Protein AF-A0A3B0PA88-F1 (afdb_monomer_lite)

InterPro domains:
  IPR008007 Peptidase M42 [PF0534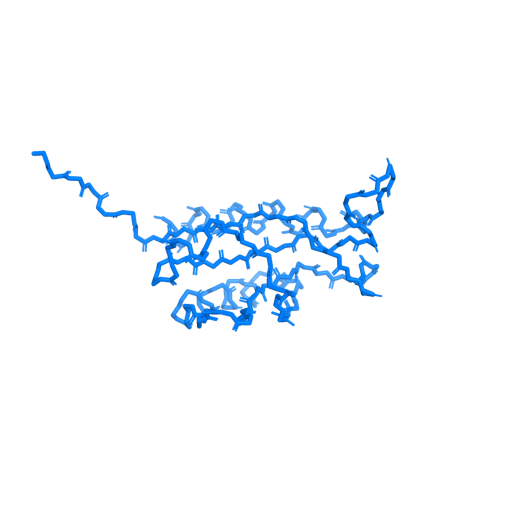3] (23-88)

Organism: Mycoplasmopsis synoviae (NCBI:txid2109)

Radius of gyration: 14.09 Å; chains: 1; bounding box: 31×33×37 Å

Secondary structure (DSSP, 8-state):
--------EEEEEEEE-TTTTSSSEEEEEE-SS-B--HHHHHHHHHHHHHHT--EEEEE------TTTTSGGGEEEEEEEES-SSSSS----HHHHHHHHHHHHHHHHHT-

Structure (mmCIF, N/CA/C/O backbone):
data_AF-A0A3B0PA88-F1
#
_entry.id   AF-A0A3B0PA88-F1
#
loop_
_atom_site.group_PDB
_atom_site.id
_atom_site.type_symbol
_atom_site.label_atom_id
_atom_site.label_alt_id
_atom_site.label_comp_id
_atom_site.label_asym_id
_atom_site.label_entity_id
_atom_site.label_seq_id
_atom_site.pdbx_PDB_ins_code
_atom_site.Cartn_x
_atom_site.Cartn_y
_atom_site.Cartn_z
_atom_site.occupancy
_atom_site.B_iso_or_equiv
_atom_site.auth_seq_id
_atom_site.auth_comp_id
_atom_site.auth_asym_id
_atom_site.auth_atom_id
_atom_site.pdbx_PDB_model_num
ATOM 1 N N . MET A 1 1 ?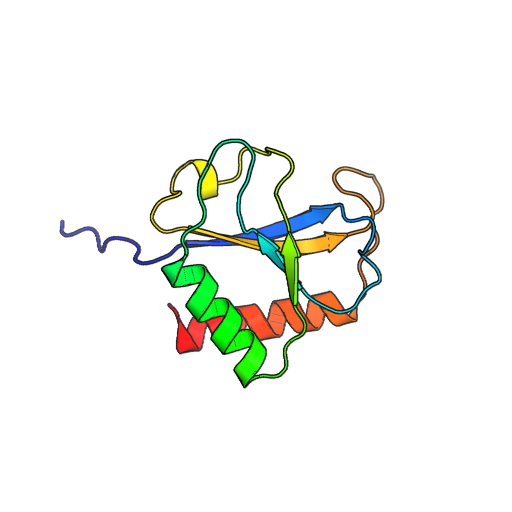 -6.299 25.708 23.543 1.00 42.03 1 MET A N 1
ATOM 2 C CA . MET A 1 1 ? -6.663 25.193 22.205 1.00 42.03 1 MET A CA 1
ATOM 3 C C . MET A 1 1 ? -6.638 23.678 22.273 1.00 42.03 1 MET A C 1
ATOM 5 O O . MET A 1 1 ? -5.581 23.131 22.547 1.00 42.03 1 MET A O 1
ATOM 9 N N . ASN A 1 2 ? -7.781 23.009 22.104 1.00 38.56 2 ASN A N 1
ATOM 10 C CA . ASN A 1 2 ? -7.812 21.552 21.965 1.00 38.56 2 ASN A CA 1
ATOM 11 C C . ASN A 1 2 ? -7.272 21.220 20.571 1.00 38.56 2 ASN A C 1
ATOM 13 O O . ASN A 1 2 ? -7.990 21.349 19.581 1.00 38.56 2 ASN A O 1
ATOM 17 N N . THR A 1 3 ? -5.993 20.869 20.470 1.00 48.50 3 THR A N 1
ATOM 18 C CA . THR A 1 3 ? -5.451 20.286 19.245 1.00 48.50 3 THR A CA 1
ATOM 19 C C . THR A 1 3 ? -6.132 18.934 19.063 1.00 48.50 3 THR A C 1
ATOM 21 O O . THR A 1 3 ? -5.976 18.026 19.878 1.00 48.50 3 THR A O 1
ATOM 24 N N . LYS A 1 4 ? -6.964 18.806 18.025 1.00 52.56 4 LYS A N 1
ATOM 25 C CA . LYS A 1 4 ? -7.498 17.509 17.596 1.00 52.56 4 LYS A CA 1
ATOM 26 C C . LYS A 1 4 ? -6.281 16.600 17.372 1.00 52.56 4 LYS A C 1
ATOM 28 O O . LYS A 1 4 ? -5.506 16.856 16.454 1.00 52.56 4 LYS A O 1
ATOM 33 N N . LYS A 1 5 ? -6.058 15.603 18.237 1.00 56.00 5 LYS A N 1
ATOM 34 C CA . LYS A 1 5 ? -4.988 14.614 18.032 1.00 56.00 5 LYS A CA 1
ATOM 35 C C . LYS A 1 5 ? -5.237 13.944 16.680 1.00 56.00 5 LYS A C 1
ATOM 37 O O . LYS A 1 5 ? -6.329 13.418 16.463 1.00 56.00 5 LYS A O 1
ATOM 42 N N . ILE A 1 6 ? -4.253 13.990 15.783 1.00 61.53 6 ILE A N 1
ATOM 43 C CA . ILE A 1 6 ? -4.308 13.261 14.513 1.00 61.53 6 ILE A CA 1
ATOM 44 C C . ILE A 1 6 ? -4.418 11.775 14.855 1.00 61.53 6 ILE A C 1
ATOM 46 O O . ILE A 1 6 ? -3.543 11.207 15.510 1.00 61.53 6 ILE A O 1
ATOM 50 N N . LYS A 1 7 ? -5.547 11.172 14.477 1.00 74.75 7 LYS A N 1
ATOM 51 C CA . LYS A 1 7 ? -5.925 9.818 14.894 1.00 74.75 7 LYS A CA 1
ATOM 52 C C . LYS A 1 7 ? -5.060 8.758 14.217 1.00 74.75 7 LYS A C 1
ATOM 54 O O . LYS A 1 7 ? -4.714 7.762 14.848 1.00 74.75 7 LYS A O 1
ATOM 59 N N . SER A 1 8 ? -4.713 8.973 12.950 1.00 82.81 8 SER A N 1
ATOM 60 C CA . SER A 1 8 ? -3.837 8.101 12.171 1.00 82.81 8 SER A CA 1
ATOM 61 C C . SER A 1 8 ? -3.158 8.898 11.055 1.00 82.81 8 SER A C 1
ATOM 63 O O . SER A 1 8 ? -3.755 9.838 10.534 1.00 82.81 8 SER A O 1
ATOM 65 N N . ILE A 1 9 ? -1.928 8.531 10.704 1.00 85.69 9 ILE A N 1
ATOM 66 C CA . ILE A 1 9 ? -1.168 9.086 9.581 1.00 85.69 9 ILE A CA 1
ATOM 67 C C . ILE A 1 9 ? -0.900 7.969 8.585 1.00 85.69 9 ILE A C 1
ATOM 69 O O . ILE A 1 9 ? -0.378 6.915 8.940 1.00 85.69 9 ILE A O 1
ATOM 73 N N . ILE A 1 10 ? -1.246 8.221 7.332 1.00 88.75 10 ILE A N 1
ATOM 74 C CA . ILE A 1 10 ? -0.932 7.332 6.223 1.00 88.75 10 ILE A CA 1
ATOM 75 C C . ILE A 1 10 ? 0.163 8.009 5.413 1.00 88.75 10 ILE A C 1
ATOM 77 O O . ILE A 1 10 ? -0.066 9.069 4.832 1.00 88.75 10 ILE A O 1
ATOM 81 N N . ASN A 1 11 ? 1.357 7.426 5.420 1.00 88.56 11 ASN A N 1
ATOM 82 C CA . ASN A 1 11 ? 2.458 7.886 4.588 1.00 88.56 11 ASN A CA 1
ATOM 83 C C . ASN A 1 11 ? 2.384 7.180 3.233 1.00 88.56 11 ASN A C 1
ATOM 85 O O . ASN A 1 11 ? 2.330 5.952 3.188 1.00 88.56 11 ASN A O 1
ATOM 89 N N . ILE A 1 12 ? 2.362 7.959 2.153 1.00 91.25 12 ILE A N 1
ATOM 90 C CA . ILE A 1 12 ? 2.353 7.450 0.781 1.00 91.25 12 ILE A CA 1
ATOM 91 C C . ILE A 1 12 ? 3.708 7.751 0.154 1.00 91.25 12 ILE A C 1
ATOM 93 O O . ILE A 1 12 ? 4.137 8.904 0.135 1.00 91.25 12 ILE A O 1
ATOM 97 N N . GLU A 1 13 ? 4.358 6.727 -0.383 1.00 90.38 13 GLU A N 1
ATOM 98 C CA . GLU A 1 13 ? 5.688 6.841 -0.985 1.00 90.38 13 GLU A CA 1
ATOM 99 C C . GLU A 1 13 ? 5.845 5.934 -2.216 1.00 90.38 13 GLU A C 1
ATOM 101 O O . GLU A 1 13 ? 4.944 5.174 -2.580 1.00 90.38 13 GLU A O 1
ATOM 106 N N . SER A 1 14 ? 7.020 5.985 -2.837 1.00 91.12 14 SER A N 1
ATOM 107 C CA . SER A 1 14 ? 7.522 4.922 -3.706 1.00 91.12 14 SER A CA 1
ATOM 108 C C . SER A 1 14 ? 8.598 4.122 -2.977 1.00 91.12 14 SER A C 1
ATOM 110 O O . SER A 1 14 ? 9.374 4.679 -2.203 1.00 91.12 14 SER A O 1
ATOM 112 N N . SER A 1 15 ? 8.663 2.817 -3.234 1.00 91.50 15 SER A N 1
ATOM 113 C CA . SER A 1 15 ? 9.676 1.941 -2.645 1.00 91.50 15 SER A CA 1
ATOM 114 C C . SER A 1 15 ? 10.292 1.054 -3.716 1.00 91.50 15 SER A C 1
ATOM 116 O O . SER A 1 15 ? 9.580 0.501 -4.557 1.00 91.50 15 SER A O 1
ATOM 118 N N . GLU A 1 16 ? 11.619 0.949 -3.693 1.00 92.81 16 GLU A N 1
ATOM 119 C CA . GLU A 1 16 ? 12.359 0.065 -4.589 1.00 92.81 16 GLU A CA 1
ATOM 120 C C . GLU A 1 16 ? 12.026 -1.396 -4.280 1.00 92.81 16 GLU A C 1
ATOM 122 O O . GLU A 1 16 ? 12.014 -1.810 -3.119 1.00 92.81 16 GLU A O 1
ATOM 127 N N . SER A 1 17 ? 11.720 -2.174 -5.314 1.00 92.38 17 SER A N 1
ATOM 128 C CA . SER A 1 17 ? 11.315 -3.566 -5.176 1.00 92.38 17 SER A CA 1
ATOM 129 C C . SER A 1 17 ? 11.756 -4.394 -6.376 1.00 92.38 17 SER A C 1
ATOM 131 O O . SER A 1 17 ? 11.439 -4.065 -7.517 1.00 92.38 17 SER A O 1
ATOM 133 N N . ASP A 1 18 ? 12.358 -5.555 -6.111 1.00 92.50 18 ASP A N 1
ATOM 134 C CA . ASP A 1 18 ? 12.616 -6.581 -7.133 1.00 92.50 18 ASP A CA 1
ATOM 135 C C . ASP A 1 18 ? 11.320 -7.128 -7.769 1.00 92.50 18 ASP A C 1
ATOM 137 O O . ASP A 1 18 ? 11.366 -7.824 -8.778 1.00 92.50 18 ASP A O 1
ATOM 141 N N . GLN A 1 19 ? 10.163 -6.829 -7.170 1.00 93.56 19 GLN A N 1
ATOM 142 C CA . GLN A 1 19 ? 8.827 -7.261 -7.588 1.00 93.56 19 GLN A CA 1
ATOM 143 C C . GLN A 1 19 ? 7.967 -6.086 -8.088 1.00 93.56 19 GLN A C 1
ATOM 145 O O . GLN A 1 19 ? 6.741 -6.109 -7.975 1.00 93.56 19 GLN A O 1
ATOM 150 N N . TRP A 1 20 ? 8.592 -5.034 -8.623 1.00 95.50 20 TRP A N 1
ATOM 151 C CA . TRP A 1 20 ? 7.908 -3.820 -9.092 1.00 95.50 20 TRP A CA 1
ATOM 152 C C . TRP A 1 20 ? 6.898 -4.039 -10.228 1.00 95.50 20 TRP A C 1
ATOM 154 O O . TRP A 1 20 ? 5.977 -3.237 -10.411 1.00 95.50 20 TRP A O 1
ATOM 164 N N . ASP A 1 21 ? 7.063 -5.124 -10.978 1.00 96.12 21 ASP A N 1
ATOM 165 C CA . ASP A 1 21 ? 6.220 -5.544 -12.092 1.00 96.12 21 ASP A CA 1
ATOM 166 C C . ASP A 1 21 ? 5.112 -6.531 -11.678 1.00 96.12 21 ASP A C 1
ATOM 168 O O . ASP A 1 21 ? 4.315 -6.959 -12.516 1.00 96.12 21 ASP A O 1
ATOM 172 N N . ILE A 1 22 ? 5.014 -6.858 -10.385 1.00 97.06 22 ILE A N 1
ATOM 173 C CA . ILE A 1 22 ? 3.936 -7.671 -9.822 1.00 97.06 22 ILE A CA 1
ATOM 174 C C . ILE A 1 22 ? 2.763 -6.773 -9.419 1.00 97.06 22 ILE A C 1
ATOM 176 O O . ILE A 1 22 ? 2.927 -5.666 -8.905 1.00 97.06 22 ILE A O 1
ATOM 180 N N . GLU A 1 23 ? 1.542 -7.257 -9.647 1.00 97.81 23 GLU A N 1
ATOM 181 C CA . GLU A 1 23 ? 0.329 -6.536 -9.271 1.00 97.81 23 GLU A CA 1
ATOM 182 C C . GLU A 1 23 ? 0.194 -6.370 -7.753 1.00 97.81 23 GLU A C 1
ATOM 184 O O . GLU A 1 23 ? 0.213 -7.345 -6.998 1.00 97.81 23 GLU A O 1
ATOM 189 N N . GLY A 1 24 ? -0.028 -5.130 -7.329 1.00 97.44 24 GLY A N 1
ATOM 190 C CA . GLY A 1 24 ? -0.381 -4.756 -5.970 1.00 97.44 24 GLY A CA 1
ATOM 191 C C . GLY A 1 24 ? 0.403 -3.571 -5.431 1.00 97.44 24 GLY A C 1
ATOM 192 O O . GLY A 1 24 ? 1.463 -3.198 -5.924 1.00 97.44 24 GLY A O 1
ATOM 193 N N . ILE A 1 25 ? -0.156 -2.962 -4.394 1.00 97.19 25 ILE A N 1
ATOM 194 C CA . ILE A 1 25 ? 0.538 -1.961 -3.580 1.00 97.19 25 ILE A CA 1
ATOM 195 C C . ILE A 1 25 ? 1.347 -2.642 -2.475 1.00 97.19 25 ILE A C 1
ATOM 197 O O . ILE A 1 25 ? 1.093 -3.793 -2.120 1.00 97.19 25 ILE A O 1
ATOM 201 N N . LEU A 1 26 ? 2.280 -1.917 -1.874 1.00 95.44 26 LEU A N 1
ATOM 202 C CA . LEU A 1 26 ? 3.036 -2.400 -0.729 1.00 95.44 26 LEU A CA 1
ATOM 203 C C . LEU A 1 26 ? 2.504 -1.780 0.566 1.00 95.44 26 LEU A C 1
ATOM 205 O O . LEU A 1 26 ? 2.249 -0.580 0.620 1.00 95.44 26 LEU A O 1
ATOM 209 N N . ILE A 1 27 ? 2.372 -2.578 1.625 1.00 93.88 27 ILE A N 1
ATOM 210 C CA . ILE A 1 27 ? 2.085 -2.099 2.984 1.00 93.88 27 ILE A CA 1
ATOM 211 C C . ILE A 1 27 ? 3.264 -2.475 3.875 1.00 93.88 27 ILE A C 1
ATOM 213 O O . ILE A 1 27 ? 3.617 -3.653 3.995 1.00 93.88 27 ILE A O 1
ATOM 217 N N . ARG A 1 28 ? 3.884 -1.477 4.505 1.00 88.62 28 ARG A N 1
ATOM 218 C CA . ARG A 1 28 ? 5.076 -1.692 5.326 1.00 88.62 28 ARG A CA 1
ATOM 219 C C . ARG A 1 28 ? 4.690 -2.302 6.675 1.00 88.62 28 ARG A C 1
ATOM 221 O O . ARG A 1 28 ? 3.820 -1.769 7.365 1.00 88.62 28 ARG A O 1
ATOM 228 N N . VAL A 1 29 ? 5.337 -3.407 7.057 1.00 84.38 29 VAL A N 1
ATOM 229 C CA . VAL A 1 29 ? 5.042 -4.145 8.308 1.00 84.38 29 VAL A CA 1
ATOM 230 C C . VAL A 1 29 ? 6.098 -4.026 9.400 1.00 84.38 29 VAL A C 1
ATOM 232 O O . VAL A 1 29 ? 5.854 -4.480 10.513 1.00 84.38 29 VAL A O 1
ATOM 235 N N . SER A 1 30 ? 7.237 -3.411 9.107 1.00 69.81 30 SER A N 1
ATOM 236 C CA . SER A 1 30 ? 8.182 -2.817 10.062 1.00 69.81 30 SER A CA 1
ATOM 237 C C . SER A 1 30 ? 9.355 -2.220 9.280 1.00 69.81 30 SER A C 1
ATOM 239 O O . SER A 1 30 ? 9.509 -2.492 8.086 1.00 69.81 30 SER A O 1
ATOM 241 N N . ASP A 1 31 ? 10.200 -1.445 9.948 1.00 64.94 31 ASP A N 1
ATOM 242 C CA . ASP A 1 31 ? 11.560 -1.142 9.496 1.00 64.94 31 ASP A CA 1
ATOM 243 C C . ASP A 1 31 ? 12.574 -1.585 10.567 1.00 64.94 31 ASP A C 1
ATOM 245 O O . ASP A 1 31 ? 12.213 -2.197 11.576 1.00 64.94 31 ASP A O 1
ATOM 249 N N . THR A 1 32 ? 13.858 -1.331 10.322 1.00 59.78 32 THR A N 1
ATOM 250 C CA . THR A 1 32 ? 14.962 -1.676 11.230 1.00 59.78 32 THR A CA 1
ATOM 251 C C . THR A 1 32 ? 14.853 -0.991 12.603 1.00 59.78 32 THR A C 1
ATOM 253 O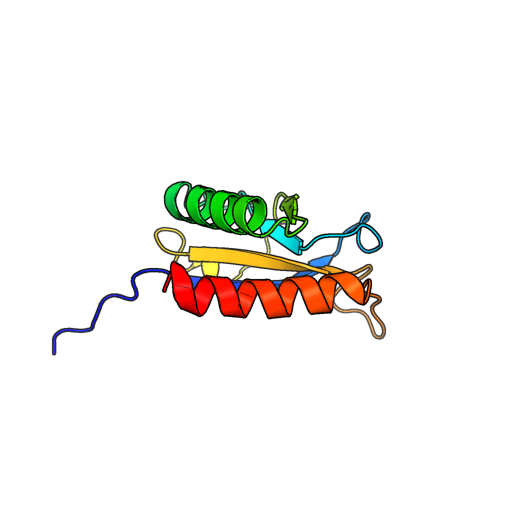 O . THR A 1 32 ? 15.470 -1.455 13.563 1.00 59.78 32 THR A O 1
ATOM 256 N N . PHE A 1 33 ? 14.083 0.096 12.723 1.00 58.75 33 PHE A N 1
ATOM 257 C CA . PHE A 1 33 ? 14.092 0.999 13.875 1.00 58.75 33 PHE A CA 1
ATOM 258 C C . PHE A 1 33 ? 12.739 1.110 14.598 1.00 58.75 33 PHE A C 1
ATOM 260 O O . PHE A 1 33 ? 12.704 1.564 15.743 1.00 58.75 33 PHE A O 1
ATOM 267 N N . THR A 1 34 ? 11.632 0.673 13.988 1.00 61.72 34 THR A N 1
ATOM 268 C CA . THR A 1 34 ? 10.272 0.870 14.500 1.00 61.72 34 THR A CA 1
ATOM 269 C C . THR A 1 34 ? 9.337 -0.325 14.281 1.00 61.72 34 THR A C 1
ATOM 271 O O . THR A 1 34 ? 9.409 -1.081 13.308 1.00 61.72 34 THR A O 1
ATOM 274 N N . ALA A 1 35 ? 8.418 -0.497 15.237 1.00 67.00 35 ALA A N 1
ATOM 275 C CA . ALA A 1 35 ? 7.355 -1.495 15.191 1.00 67.00 35 ALA A CA 1
ATOM 276 C C . ALA A 1 35 ? 6.119 -0.953 14.451 1.00 67.00 35 ALA A C 1
ATOM 278 O O . ALA A 1 35 ? 5.757 0.212 14.604 1.00 67.00 35 ALA A O 1
ATOM 279 N N . VAL A 1 36 ? 5.430 -1.812 13.693 1.00 75.31 36 VAL A N 1
ATOM 280 C CA . VAL A 1 36 ? 4.215 -1.438 12.950 1.00 75.31 36 VAL A CA 1
ATOM 281 C C . VAL A 1 36 ? 3.007 -1.211 13.856 1.00 75.31 36 VAL A C 1
ATOM 283 O O . VAL A 1 36 ? 2.764 -1.948 14.816 1.00 75.31 36 VAL A O 1
ATOM 286 N N . ASN A 1 37 ? 2.160 -0.250 13.483 1.00 85.25 37 ASN A N 1
ATOM 287 C CA . ASN A 1 37 ? 0.820 -0.126 14.041 1.00 85.25 37 ASN A CA 1
ATOM 288 C C . ASN A 1 37 ? -0.084 -1.282 13.562 1.00 85.25 37 ASN A C 1
ATOM 290 O O . ASN A 1 37 ? -0.773 -1.187 12.544 1.00 85.25 37 ASN A O 1
ATOM 294 N N . LEU A 1 38 ? -0.108 -2.378 14.327 1.00 86.44 38 LEU A N 1
ATOM 295 C CA . LEU A 1 38 ? -0.880 -3.588 14.009 1.00 86.44 38 LEU A CA 1
ATOM 296 C C . LEU A 1 38 ? -2.385 -3.326 13.843 1.00 86.44 38 LEU A C 1
ATOM 298 O O . LEU A 1 38 ? -3.033 -3.939 12.999 1.00 86.44 38 LEU A O 1
ATOM 302 N N . SER A 1 39 ? -2.954 -2.401 14.622 1.00 88.25 39 SER A N 1
ATOM 303 C CA . SER A 1 39 ? -4.382 -2.067 14.536 1.00 88.25 39 SER A CA 1
ATOM 304 C C . SER A 1 39 ? -4.728 -1.429 13.190 1.00 88.25 39 SER A C 1
ATOM 306 O O . SER A 1 39 ? -5.735 -1.777 12.571 1.00 88.25 39 SER A O 1
ATOM 308 N N . LEU A 1 40 ? -3.881 -0.513 12.717 1.00 89.50 40 LEU A N 1
ATOM 309 C CA . LEU A 1 40 ? -4.054 0.146 11.428 1.00 89.50 40 LEU A CA 1
ATOM 310 C C . LEU A 1 40 ? -3.763 -0.808 10.263 1.00 89.50 40 LEU A C 1
ATOM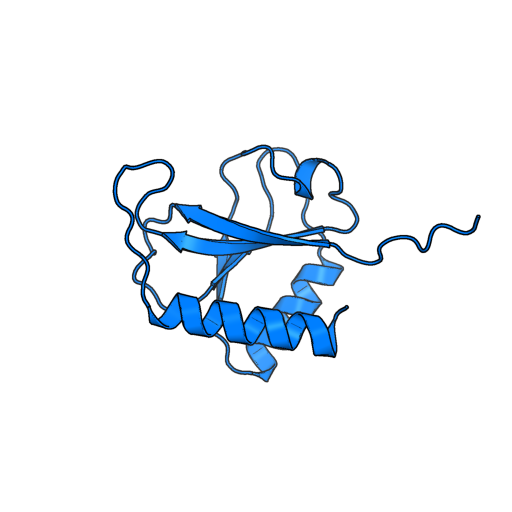 312 O O . LEU A 1 40 ? -4.542 -0.853 9.313 1.00 89.50 40 LEU A O 1
ATOM 316 N N . LEU A 1 41 ? -2.724 -1.638 10.384 1.00 92.56 41 LEU A N 1
ATOM 317 C CA . LEU A 1 41 ? -2.410 -2.692 9.418 1.00 92.56 41 LEU A CA 1
ATOM 318 C C . LEU A 1 41 ? -3.602 -3.635 9.197 1.00 92.56 41 LEU A C 1
ATOM 320 O O . LEU A 1 41 ? -3.989 -3.890 8.059 1.00 92.56 41 LEU A O 1
ATOM 324 N N . GLU A 1 42 ? -4.235 -4.121 10.268 1.00 93.69 42 GLU A N 1
ATOM 325 C CA . GLU A 1 42 ? -5.385 -5.024 10.145 1.00 93.69 42 GLU A CA 1
ATOM 326 C C . GLU A 1 42 ? -6.612 -4.351 9.513 1.00 93.69 42 GLU A C 1
ATOM 328 O O . GLU A 1 42 ? -7.370 -5.005 8.793 1.00 93.69 42 GLU A O 1
ATOM 333 N N . LYS A 1 43 ? -6.813 -3.043 9.722 1.00 94.00 43 LYS A N 1
ATOM 334 C CA . LYS A 1 43 ? -7.866 -2.289 9.017 1.00 94.00 43 LYS A CA 1
ATOM 335 C C . LYS A 1 43 ? -7.584 -2.198 7.523 1.00 94.00 43 LYS A C 1
ATOM 337 O O . LYS A 1 43 ? -8.477 -2.471 6.727 1.00 94.00 43 LYS A O 1
ATOM 342 N N . LEU A 1 44 ? -6.348 -1.873 7.154 1.00 95.25 44 LEU A N 1
ATOM 343 C CA . LEU A 1 44 ? -5.926 -1.768 5.759 1.00 95.25 44 LEU A CA 1
ATOM 344 C C . LEU A 1 44 ? -6.036 -3.112 5.033 1.00 95.25 44 LEU A C 1
ATOM 346 O O . LEU A 1 44 ? -6.626 -3.175 3.960 1.00 95.25 44 LEU A O 1
ATOM 350 N N . LYS A 1 45 ? -5.592 -4.210 5.656 1.00 96.69 45 LYS A N 1
ATOM 351 C CA . LYS A 1 45 ? -5.750 -5.569 5.107 1.00 96.69 45 LYS A CA 1
ATOM 352 C C . LYS A 1 45 ? -7.215 -5.931 4.872 1.00 96.69 45 LYS A C 1
ATOM 354 O O . LYS A 1 45 ? -7.556 -6.489 3.832 1.00 96.69 45 LYS A O 1
ATOM 359 N N . LYS A 1 46 ? -8.100 -5.608 5.824 1.00 97.50 46 LYS A N 1
ATOM 360 C CA . LYS A 1 46 ? -9.549 -5.818 5.663 1.00 97.50 46 LYS A CA 1
ATOM 361 C C . LYS A 1 46 ? -10.112 -5.006 4.504 1.00 97.50 46 LYS A C 1
ATOM 363 O O . LYS A 1 46 ? -10.933 -5.539 3.764 1.00 97.50 46 LYS A O 1
ATOM 368 N N . LEU A 1 47 ? -9.666 -3.763 4.341 1.00 96.94 47 LEU A N 1
ATOM 369 C CA . LEU A 1 47 ? -10.087 -2.897 3.246 1.00 96.94 47 LEU A CA 1
ATOM 370 C C . LEU A 1 47 ? -9.649 -3.472 1.894 1.00 96.94 47 LEU A C 1
ATOM 372 O O . LEU A 1 47 ? -10.490 -3.669 1.021 1.00 96.94 47 LEU A O 1
ATOM 376 N N . CYS A 1 48 ? -8.378 -3.862 1.756 1.00 97.44 48 CYS A N 1
ATOM 377 C CA . CYS A 1 48 ? -7.885 -4.524 0.549 1.00 97.44 48 CYS A CA 1
ATOM 378 C C . CYS A 1 48 ? -8.686 -5.791 0.224 1.00 97.44 48 CYS A C 1
ATOM 380 O O . CYS A 1 48 ? -9.154 -5.957 -0.898 1.00 97.44 48 CYS A O 1
ATOM 382 N N . ASN A 1 49 ? -8.923 -6.653 1.218 1.00 97.62 49 ASN A N 1
ATOM 383 C CA . ASN A 1 49 ? -9.690 -7.884 1.027 1.00 97.62 49 ASN A CA 1
ATOM 384 C C . ASN A 1 49 ? -11.150 -7.608 0.624 1.00 97.62 49 ASN A C 1
ATOM 386 O O . ASN A 1 49 ? -11.683 -8.295 -0.243 1.00 97.62 49 ASN A O 1
ATOM 390 N N . LYS A 1 50 ? -11.796 -6.601 1.229 1.00 97.81 50 LYS A N 1
ATOM 391 C CA . LYS A 1 50 ? -13.183 -6.209 0.928 1.00 97.81 50 LYS A CA 1
ATOM 392 C C . LYS A 1 50 ? -13.349 -5.782 -0.532 1.00 97.81 50 LYS A C 1
ATOM 394 O O . LYS A 1 50 ? -14.341 -6.150 -1.155 1.00 97.81 50 LYS A O 1
ATOM 399 N N . TYR A 1 51 ? -12.381 -5.044 -1.070 1.00 97.00 51 TYR A N 1
ATOM 400 C CA . TYR A 1 51 ? -12.421 -4.513 -2.437 1.00 97.00 51 TYR A CA 1
ATOM 401 C C . TYR A 1 51 ? -11.603 -5.322 -3.445 1.00 97.00 51 TYR A C 1
ATOM 403 O O . TYR A 1 51 ? -11.468 -4.906 -4.591 1.00 97.00 51 TYR A O 1
ATOM 411 N N . SER A 1 52 ? -11.082 -6.488 -3.046 1.00 96.62 52 SER A N 1
ATOM 412 C CA . SER A 1 52 ? -10.200 -7.315 -3.882 1.00 96.62 52 SER A CA 1
ATOM 413 C C . SER A 1 52 ? -9.001 -6.534 -4.444 1.00 96.62 52 SER A C 1
ATOM 415 O O . SER A 1 52 ? -8.584 -6.761 -5.577 1.00 96.62 52 SER A O 1
ATOM 417 N N . LEU A 1 53 ? -8.457 -5.602 -3.654 1.00 97.44 53 LEU A N 1
ATOM 418 C CA . LEU A 1 53 ? -7.291 -4.807 -4.022 1.00 97.44 53 LEU A CA 1
ATOM 419 C C . LEU A 1 53 ? -6.012 -5.615 -3.741 1.00 97.44 53 LEU A C 1
ATOM 421 O O . LEU A 1 53 ? -5.777 -5.969 -2.580 1.00 97.44 53 LEU A O 1
ATOM 425 N N . PRO A 1 54 ? -5.178 -5.920 -4.752 1.00 97.75 54 PRO A N 1
ATOM 426 C CA . PRO A 1 54 ? -3.941 -6.661 -4.532 1.00 97.75 54 PRO A CA 1
ATOM 427 C C . PRO A 1 54 ? -2.957 -5.849 -3.682 1.00 97.75 54 PRO A C 1
ATOM 429 O O . PRO A 1 54 ? -2.754 -4.655 -3.914 1.00 97.75 54 PRO A O 1
ATOM 432 N N . TYR A 1 55 ? -2.333 -6.496 -2.699 1.00 97.50 55 TYR A N 1
ATOM 433 C CA . TYR A 1 55 ? -1.309 -5.883 -1.859 1.00 97.50 55 TYR A CA 1
ATOM 434 C C . TYR A 1 55 ? -0.279 -6.912 -1.399 1.00 97.50 55 TYR A C 1
ATOM 436 O O . TYR A 1 55 ? -0.590 -8.097 -1.267 1.00 97.50 55 TYR A O 1
ATOM 444 N N . HIS A 1 56 ? 0.918 -6.427 -1.079 1.00 95.94 56 HIS A N 1
ATOM 445 C CA . HIS A 1 56 ? 2.001 -7.215 -0.500 1.00 95.94 56 HIS A CA 1
ATOM 446 C C . HIS A 1 56 ? 2.511 -6.552 0.771 1.00 95.94 56 HIS A C 1
ATOM 448 O O . HIS A 1 56 ? 2.505 -5.329 0.909 1.00 95.94 56 HIS A O 1
ATOM 454 N N . LEU A 1 57 ? 2.942 -7.373 1.721 1.00 93.56 57 LEU A N 1
ATOM 455 C CA . LEU A 1 57 ? 3.580 -6.898 2.942 1.00 93.56 57 LEU A CA 1
ATOM 456 C C . LEU A 1 57 ? 5.090 -6.881 2.727 1.00 93.56 57 LEU A C 1
ATOM 458 O O . LEU A 1 57 ? 5.637 -7.850 2.205 1.00 93.56 57 LEU A O 1
ATOM 462 N N . TYR A 1 58 ? 5.759 -5.811 3.149 1.00 89.88 58 TYR A N 1
ATOM 463 C CA . TYR A 1 58 ? 7.213 -5.702 3.019 1.00 89.88 58 TYR A CA 1
ATOM 464 C C . TYR A 1 58 ? 7.867 -5.099 4.262 1.00 89.88 58 TYR A C 1
ATOM 466 O O . TYR A 1 58 ? 7.240 -4.375 5.043 1.00 89.88 58 TYR A O 1
ATOM 474 N N . PHE A 1 59 ? 9.148 -5.415 4.426 1.00 85.75 59 PHE A N 1
ATOM 475 C CA . PHE A 1 59 ? 10.020 -4.832 5.436 1.00 85.75 59 PHE A CA 1
ATOM 476 C C . PHE A 1 59 ? 10.758 -3.639 4.824 1.00 85.75 59 PHE A C 1
ATOM 478 O O . PHE A 1 59 ? 11.338 -3.764 3.747 1.00 85.75 59 PHE A O 1
ATOM 485 N N . GLY A 1 60 ? 10.720 -2.488 5.494 1.00 75.00 60 GLY A N 1
ATOM 486 C CA . GLY A 1 60 ? 11.455 -1.300 5.066 1.00 75.00 60 GLY A CA 1
ATOM 487 C C . GLY A 1 60 ? 12.963 -1.473 5.253 1.00 75.00 60 GLY A C 1
ATOM 488 O O . GLY A 1 60 ? 13.408 -2.141 6.185 1.00 75.00 60 GLY A O 1
ATOM 489 N N . SER A 1 61 ? 13.757 -0.838 4.391 1.00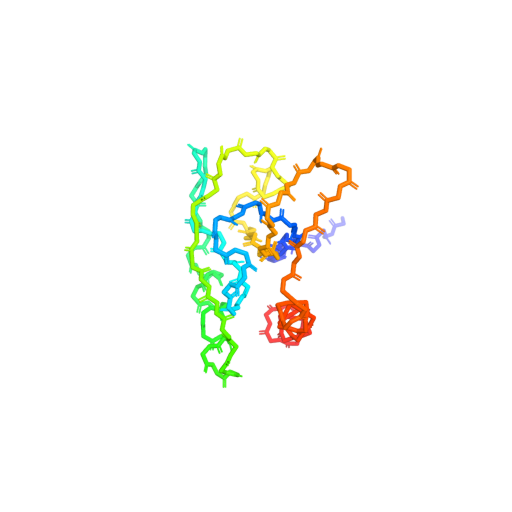 66.50 61 SER A N 1
ATOM 490 C CA . SER A 1 61 ? 15.226 -0.900 4.410 1.00 66.50 61 SER A CA 1
ATOM 491 C C . SER A 1 61 ? 15.894 0.102 5.371 1.00 66.50 61 SER A C 1
ATOM 493 O O . SER A 1 61 ? 17.120 0.197 5.392 1.00 66.50 61 SER A O 1
ATOM 495 N N . GLY A 1 62 ? 15.118 0.804 6.209 1.00 57.09 62 GLY A N 1
ATOM 496 C CA . GLY A 1 62 ? 15.630 1.730 7.229 1.00 57.09 62 GLY A CA 1
ATOM 497 C C . GLY A 1 62 ? 15.852 3.165 6.738 1.00 57.09 62 GLY A C 1
ATOM 498 O O . GLY A 1 62 ? 16.850 3.783 7.107 1.00 57.09 62 GLY A O 1
ATOM 499 N N . SER A 1 63 ? 14.958 3.685 5.889 1.00 58.56 63 SER A N 1
ATOM 500 C CA . SER A 1 63 ? 14.894 5.115 5.566 1.00 58.56 63 SER A CA 1
ATOM 501 C C . SER A 1 63 ? 14.132 5.891 6.639 1.00 58.56 63 SER A C 1
ATOM 503 O O . SER A 1 63 ? 13.070 5.461 7.085 1.00 58.56 63 SER A O 1
ATOM 505 N N . THR A 1 64 ? 14.643 7.074 6.993 1.00 58.09 64 THR A N 1
ATOM 506 C CA . THR A 1 64 ? 13.972 7.991 7.920 1.00 58.09 64 THR A CA 1
ATOM 507 C C . THR A 1 64 ? 12.751 8.627 7.276 1.00 58.09 64 THR A C 1
ATOM 509 O O . THR A 1 64 ? 12.818 9.728 6.727 1.00 58.09 64 THR A O 1
ATOM 512 N N . ASP A 1 65 ? 11.624 7.931 7.359 1.00 61.69 65 ASP A N 1
ATOM 513 C CA . ASP A 1 65 ? 10.343 8.438 6.884 1.00 61.69 65 ASP A CA 1
ATOM 514 C C . ASP A 1 65 ? 9.592 9.159 8.004 1.00 61.69 65 ASP A C 1
ATOM 516 O O . ASP A 1 65 ? 9.861 8.989 9.196 1.00 61.69 65 ASP A O 1
ATOM 520 N N . ILE A 1 66 ? 8.589 9.964 7.639 1.00 59.59 66 ILE A N 1
ATOM 521 C CA . ILE A 1 66 ? 7.768 10.696 8.617 1.00 59.59 66 ILE A CA 1
ATOM 522 C C . ILE A 1 66 ? 7.083 9.762 9.630 1.00 59.59 66 ILE A C 1
ATOM 524 O O . ILE A 1 66 ? 6.736 10.184 10.735 1.00 59.59 66 ILE A O 1
ATOM 528 N N . THR A 1 67 ? 6.926 8.487 9.268 1.00 54.97 67 THR A N 1
ATOM 529 C CA . THR A 1 67 ? 6.426 7.428 10.142 1.00 54.97 67 THR A CA 1
ATOM 530 C C . THR A 1 67 ? 7.373 7.095 11.290 1.00 54.97 67 THR A C 1
ATOM 532 O O . THR A 1 67 ? 6.888 6.804 12.379 1.00 54.97 67 THR A O 1
ATOM 535 N N . GLU A 1 68 ? 8.694 7.232 11.126 1.00 57.00 68 GLU A N 1
ATOM 536 C CA . GLU A 1 68 ? 9.652 7.032 12.226 1.00 57.00 68 GLU A CA 1
ATOM 537 C C . GLU A 1 68 ? 9.477 8.090 13.332 1.00 57.00 68 GLU A C 1
ATOM 539 O O . GLU A 1 68 ? 9.693 7.819 14.514 1.00 57.00 68 GLU A O 1
ATOM 544 N N . LEU A 1 69 ? 8.997 9.287 12.974 1.00 58.88 69 LEU A N 1
ATOM 545 C CA . LEU A 1 69 ? 8.741 10.386 13.911 1.00 58.88 69 LEU A CA 1
ATOM 546 C C . LEU A 1 69 ? 7.380 10.276 14.624 1.00 58.88 69 LEU A C 1
ATOM 548 O O . LEU A 1 69 ? 7.162 10.965 15.622 1.00 58.88 69 LEU A O 1
ATOM 552 N N . GLN A 1 70 ? 6.461 9.438 14.124 1.00 65.31 70 GLN A N 1
ATOM 553 C CA . GLN A 1 70 ? 5.096 9.254 14.646 1.00 65.31 70 GLN A CA 1
ATOM 554 C C . GLN A 1 70 ? 4.651 7.776 14.593 1.00 65.31 70 GLN A C 1
ATOM 556 O O . GLN A 1 70 ? 3.558 7.442 14.131 1.00 65.31 70 GLN A O 1
ATOM 561 N N . TYR A 1 71 ? 5.510 6.862 15.048 1.00 64.75 71 TYR A N 1
ATOM 562 C CA . TYR A 1 71 ? 5.325 5.411 14.891 1.00 64.75 71 TYR A CA 1
ATOM 563 C C . TYR A 1 71 ? 4.042 4.863 15.548 1.00 64.75 71 TYR A C 1
ATOM 565 O O . TYR A 1 71 ? 3.432 3.922 15.046 1.00 64.75 71 TYR A O 1
ATOM 573 N N . GLU A 1 72 ? 3.570 5.466 16.646 1.00 70.50 72 GLU A N 1
ATOM 574 C CA . GLU A 1 72 ? 2.394 4.963 17.374 1.00 70.50 72 GLU A CA 1
ATOM 575 C C . GLU A 1 72 ? 1.081 5.092 16.587 1.00 70.50 72 GLU A C 1
ATOM 577 O O . GLU A 1 72 ? 0.141 4.328 16.814 1.00 70.50 72 GLU A O 1
ATOM 582 N N . ASN A 1 73 ? 0.981 6.045 15.659 1.00 79.44 73 ASN A N 1
ATOM 583 C CA . ASN A 1 73 ? -0.247 6.339 14.920 1.00 79.44 73 ASN A CA 1
ATOM 584 C C . ASN A 1 73 ? -0.051 6.361 13.399 1.00 79.44 73 ASN A C 1
ATOM 586 O O . ASN A 1 73 ? -0.942 6.847 12.706 1.00 79.44 73 ASN A O 1
ATOM 590 N N . SER A 1 74 ? 1.053 5.832 12.869 1.00 84.69 74 SER A N 1
ATOM 591 C CA . SER A 1 74 ? 1.333 5.889 11.434 1.00 84.69 74 SER A CA 1
ATOM 592 C C . SER A 1 74 ? 1.568 4.528 10.780 1.00 84.69 74 SER A C 1
ATOM 594 O O . SER A 1 74 ? 1.860 3.532 11.444 1.00 84.69 74 SER A O 1
ATOM 596 N N . ILE A 1 75 ? 1.381 4.479 9.461 1.00 88.06 75 ILE A N 1
ATOM 597 C CA . ILE A 1 75 ? 1.781 3.354 8.613 1.00 88.06 75 ILE A CA 1
ATOM 598 C C . ILE A 1 75 ? 2.143 3.858 7.216 1.00 88.06 75 ILE A C 1
ATOM 600 O O . ILE A 1 75 ? 1.573 4.843 6.738 1.00 88.06 75 ILE A O 1
ATOM 604 N N . THR A 1 76 ? 3.074 3.163 6.570 1.00 89.69 76 THR A N 1
ATOM 605 C CA . THR A 1 76 ? 3.520 3.467 5.211 1.00 89.69 76 THR A CA 1
ATOM 606 C C . THR A 1 76 ? 2.886 2.520 4.203 1.00 89.69 76 THR A C 1
ATOM 608 O O . THR A 1 76 ? 2.849 1.301 4.402 1.00 89.69 76 THR A O 1
ATOM 611 N N . ILE A 1 77 ? 2.412 3.100 3.106 1.00 93.38 77 ILE A N 1
ATOM 612 C CA . ILE A 1 77 ? 1.930 2.410 1.916 1.00 93.38 77 ILE A CA 1
ATOM 613 C C . ILE A 1 77 ? 2.788 2.896 0.752 1.00 93.38 77 ILE A C 1
ATOM 615 O O . ILE A 1 77 ? 2.956 4.102 0.568 1.00 93.38 77 ILE A O 1
ATOM 619 N N . ALA A 1 78 ? 3.327 1.971 -0.033 1.00 94.12 78 ALA A N 1
ATOM 620 C CA . ALA A 1 78 ? 4.261 2.302 -1.093 1.00 94.12 78 ALA A CA 1
ATOM 621 C C . ALA A 1 78 ? 3.808 1.787 -2.459 1.00 94.12 78 ALA A C 1
ATOM 623 O O . ALA A 1 78 ? 3.239 0.701 -2.595 1.00 94.12 78 ALA A O 1
ATOM 624 N N . LEU A 1 79 ? 4.078 2.591 -3.484 1.00 96.25 79 LEU A N 1
ATOM 625 C CA . LEU A 1 79 ? 4.035 2.167 -4.874 1.00 96.25 79 LEU A CA 1
ATOM 626 C C . LEU A 1 79 ? 5.357 1.443 -5.177 1.00 96.25 79 LEU A C 1
ATOM 628 O O . LEU A 1 79 ? 6.416 2.058 -5.014 1.00 96.25 79 LEU A O 1
ATOM 632 N N . PRO A 1 80 ? 5.331 0.169 -5.596 1.00 96.00 80 PRO A N 1
ATOM 633 C CA . PRO A 1 80 ? 6.558 -0.542 -5.909 1.00 96.00 80 PRO A CA 1
ATOM 634 C C . PRO A 1 80 ? 7.150 -0.018 -7.225 1.00 96.00 80 PRO A C 1
ATOM 636 O O . PRO A 1 80 ? 6.433 0.138 -8.217 1.00 96.00 80 PRO A O 1
ATOM 639 N N . ALA A 1 81 ? 8.451 0.258 -7.216 1.00 95.81 81 ALA A N 1
ATOM 640 C CA . ALA A 1 81 ? 9.215 0.782 -8.344 1.00 95.81 81 ALA A CA 1
ATOM 641 C C . ALA A 1 81 ? 10.514 -0.012 -8.538 1.00 95.81 81 ALA A C 1
ATOM 643 O O . ALA A 1 81 ? 11.041 -0.564 -7.575 1.00 95.81 81 ALA A O 1
ATOM 644 N N . ASP A 1 82 ? 11.038 -0.074 -9.763 1.00 96.06 82 ASP A N 1
ATOM 645 C CA . ASP A 1 82 ? 12.269 -0.829 -10.054 1.00 96.06 82 ASP A CA 1
ATOM 646 C C . ASP A 1 82 ? 13.517 -0.200 -9.425 1.00 96.06 82 ASP A C 1
ATOM 648 O O . ASP A 1 82 ? 14.447 -0.902 -9.036 1.00 96.06 82 ASP A O 1
ATOM 652 N N . LYS A 1 83 ? 13.531 1.130 -9.349 1.00 93.62 83 LYS A N 1
ATOM 653 C CA . LYS A 1 83 ? 14.593 1.950 -8.783 1.00 93.62 83 LYS A CA 1
ATOM 654 C C . LYS A 1 83 ? 14.008 3.173 -8.110 1.00 93.62 83 LYS A C 1
ATOM 656 O O . LYS A 1 83 ? 13.056 3.776 -8.613 1.00 93.62 83 LYS A O 1
ATOM 661 N N . ILE A 1 84 ? 14.636 3.596 -7.023 1.00 89.62 84 ILE A N 1
ATOM 662 C CA . ILE A 1 84 ? 14.419 4.915 -6.425 1.00 89.62 84 ILE A CA 1
ATOM 663 C C . ILE A 1 84 ? 15.697 5.754 -6.511 1.00 89.62 84 ILE A C 1
ATOM 665 O O . ILE A 1 84 ? 16.805 5.236 -6.604 1.00 89.62 84 ILE A O 1
ATOM 669 N N . HIS A 1 85 ? 15.547 7.081 -6.519 1.00 88.06 85 HIS A N 1
ATOM 670 C CA . HIS A 1 85 ? 16.664 8.036 -6.630 1.00 88.06 85 HIS A CA 1
ATOM 671 C C . HIS A 1 85 ? 17.523 7.921 -7.910 1.00 88.06 85 HIS A C 1
ATOM 673 O O . HIS A 1 85 ? 18.638 8.441 -7.965 1.00 88.06 85 HIS A O 1
ATOM 679 N N . SER A 1 86 ? 16.999 7.295 -8.961 1.00 89.12 86 SER A N 1
ATOM 680 C CA . SER A 1 86 ? 17.583 7.225 -10.304 1.00 89.12 86 SER A CA 1
ATOM 681 C C . SER A 1 86 ? 17.029 8.313 -11.238 1.00 89.12 86 SER A C 1
ATOM 683 O O . SER A 1 86 ? 16.035 8.972 -10.937 1.00 89.12 86 SER A O 1
ATOM 685 N N . TYR A 1 87 ? 17.675 8.513 -12.395 1.00 92.88 87 TYR A N 1
ATOM 686 C CA . TYR A 1 87 ? 17.194 9.442 -13.435 1.00 92.88 87 TYR A CA 1
ATOM 687 C C . TYR A 1 87 ? 15.877 8.980 -14.079 1.00 92.88 87 TYR A C 1
ATOM 689 O O . TYR A 1 87 ? 15.052 9.793 -14.484 1.00 92.88 87 TYR A O 1
ATOM 697 N N . GLU A 1 88 ? 15.688 7.666 -14.154 1.00 93.94 88 GLU A N 1
ATOM 698 C CA . GLU A 1 88 ? 14.486 7.008 -14.652 1.00 93.94 88 GLU A CA 1
ATOM 699 C C . GLU A 1 88 ? 14.066 5.908 -13.678 1.00 93.94 88 GLU A C 1
ATOM 701 O O . GLU A 1 88 ? 14.917 5.292 -13.031 1.00 93.94 88 GLU A O 1
ATOM 706 N N . SER A 1 89 ? 12.762 5.681 -13.569 1.00 94.50 89 SER A N 1
ATOM 707 C CA . SER A 1 89 ? 12.166 4.665 -12.707 1.00 94.50 89 SER A CA 1
ATOM 708 C C . SER A 1 89 ? 10.915 4.116 -13.384 1.00 94.50 89 SER A C 1
ATOM 710 O O . SER A 1 89 ? 10.170 4.857 -14.032 1.00 94.50 89 SER A O 1
ATOM 712 N N . ASN A 1 90 ? 10.708 2.814 -13.251 1.00 96.62 90 ASN A N 1
ATOM 713 C CA . ASN A 1 90 ? 9.602 2.073 -13.819 1.00 96.62 90 ASN A CA 1
ATOM 714 C C . ASN A 1 90 ? 8.650 1.621 -12.716 1.00 96.62 90 ASN A C 1
ATOM 716 O O . ASN A 1 90 ? 9.055 1.161 -11.650 1.00 96.62 90 ASN A O 1
ATOM 720 N N . VAL A 1 91 ? 7.359 1.722 -13.017 1.00 96.56 91 VAL A N 1
ATOM 721 C CA . VAL A 1 91 ? 6.264 1.251 -12.170 1.00 96.56 91 VAL A CA 1
ATOM 722 C C . VAL A 1 91 ? 5.239 0.545 -13.045 1.00 96.56 91 VAL A C 1
ATOM 724 O O . VAL A 1 91 ? 4.932 1.000 -14.153 1.00 96.56 91 VAL A O 1
ATOM 727 N N . LEU A 1 92 ? 4.657 -0.551 -12.558 1.00 97.69 92 LEU A N 1
ATOM 728 C CA . LEU A 1 92 ? 3.532 -1.171 -13.249 1.00 97.69 92 LEU A CA 1
ATOM 729 C C . LEU A 1 92 ? 2.320 -0.232 -13.195 1.00 97.69 92 LEU A C 1
ATOM 731 O O . LEU A 1 92 ? 1.823 0.094 -12.117 1.00 97.69 92 LEU A O 1
ATOM 735 N N . SER A 1 93 ? 1.780 0.171 -14.350 1.00 97.19 93 SER A N 1
ATOM 736 C CA . SER A 1 93 ? 0.698 1.168 -14.386 1.00 97.19 93 SER A CA 1
ATOM 737 C C . SER A 1 93 ? -0.554 0.747 -13.613 1.00 97.19 93 SER A C 1
ATOM 739 O O . SER A 1 93 ? -1.216 1.598 -13.025 1.00 97.19 93 SER A O 1
ATOM 741 N N . LYS A 1 94 ? -0.852 -0.559 -13.541 1.00 97.88 94 LYS A N 1
ATOM 742 C CA . LYS A 1 94 ? -1.941 -1.094 -12.704 1.00 97.88 94 LYS A CA 1
ATOM 743 C C . LYS A 1 94 ? -1.788 -0.706 -11.232 1.00 97.88 94 LYS A C 1
ATOM 745 O O . LYS A 1 94 ? -2.770 -0.324 -10.605 1.00 97.88 94 LYS A O 1
ATOM 750 N N . ASN A 1 95 ? -0.563 -0.716 -10.712 1.00 97.88 95 ASN A N 1
ATOM 751 C CA . ASN A 1 95 ? -0.287 -0.404 -9.312 1.00 97.88 95 ASN A CA 1
ATOM 752 C C . ASN A 1 95 ? -0.537 1.075 -8.996 1.00 97.88 95 ASN A C 1
ATOM 754 O O . ASN A 1 95 ? -0.957 1.388 -7.885 1.00 97.88 95 ASN A O 1
ATOM 758 N N . MET A 1 96 ? -0.391 1.976 -9.976 1.00 96.94 96 MET A N 1
ATOM 759 C CA . MET A 1 96 ? -0.811 3.374 -9.816 1.00 96.94 96 MET A CA 1
ATOM 760 C C . MET A 1 96 ? -2.329 3.485 -9.629 1.00 96.94 96 MET A C 1
ATOM 762 O O . MET A 1 96 ? -2.786 4.200 -8.740 1.00 96.94 96 MET A O 1
ATOM 766 N N . TYR A 1 97 ? -3.120 2.745 -10.416 1.00 97.62 97 TYR A N 1
ATOM 767 C CA . TYR A 1 97 ? -4.577 2.721 -10.251 1.00 97.62 97 TYR A CA 1
ATOM 768 C C . TYR A 1 97 ? -4.989 2.103 -8.913 1.00 97.62 97 TYR A C 1
ATOM 770 O O . TYR A 1 97 ? -5.850 2.656 -8.232 1.00 97.62 97 TYR A O 1
ATOM 778 N N . TYR A 1 98 ? -4.352 1.000 -8.506 1.00 97.88 98 TYR A N 1
ATOM 779 C CA . TYR A 1 98 ? -4.592 0.394 -7.195 1.00 97.88 98 TYR A CA 1
ATOM 780 C C . TYR A 1 98 ? -4.270 1.370 -6.056 1.00 97.88 98 TYR A C 1
ATOM 782 O O . TYR A 1 98 ? -5.072 1.498 -5.135 1.00 97.88 98 TYR A O 1
ATOM 790 N N . MET A 1 99 ? -3.163 2.114 -6.141 1.00 97.31 99 MET A N 1
ATOM 791 C CA . MET A 1 99 ? -2.812 3.137 -5.152 1.00 97.31 99 MET A CA 1
ATOM 792 C C . MET A 1 99 ? -3.879 4.234 -5.060 1.00 97.31 99 MET A C 1
ATOM 794 O O . MET A 1 99 ? -4.346 4.532 -3.965 1.00 97.31 99 MET A O 1
ATOM 798 N N . LEU A 1 100 ? -4.309 4.800 -6.193 1.00 97.38 100 LEU A N 1
ATOM 799 C CA . LEU A 1 100 ? -5.325 5.860 -6.212 1.00 97.38 100 LEU A CA 1
ATOM 800 C C . LEU A 1 100 ? -6.660 5.394 -5.618 1.00 97.38 100 LEU A C 1
ATOM 802 O O . LEU A 1 100 ? -7.240 6.092 -4.790 1.00 97.38 100 LEU A O 1
ATOM 806 N N . ILE A 1 101 ? -7.121 4.198 -5.997 1.00 97.31 101 ILE A N 1
ATOM 807 C CA . ILE A 1 101 ? -8.342 3.602 -5.436 1.00 97.31 101 ILE A CA 1
ATOM 808 C C . ILE A 1 101 ? -8.178 3.389 -3.932 1.00 97.31 101 ILE A C 1
ATOM 810 O O . ILE A 1 101 ? -9.076 3.705 -3.158 1.00 97.31 101 ILE A O 1
ATOM 814 N N . PHE A 1 102 ? -7.030 2.874 -3.495 1.00 97.38 102 PHE A N 1
ATOM 815 C CA . PHE A 1 102 ? -6.811 2.604 -2.084 1.00 97.38 102 PHE A CA 1
ATOM 816 C C . PHE A 1 102 ? -6.767 3.875 -1.238 1.00 97.38 102 PHE A C 1
ATOM 818 O O . PHE A 1 102 ? -7.328 3.889 -0.146 1.00 97.38 102 PHE A O 1
ATOM 825 N N . MET A 1 103 ? -6.163 4.951 -1.748 1.00 96.25 103 MET A N 1
ATOM 826 C CA . MET A 1 103 ? -6.163 6.257 -1.087 1.00 96.25 103 MET A CA 1
ATOM 827 C C . MET A 1 103 ? -7.584 6.791 -0.873 1.00 96.25 103 MET A C 1
ATOM 829 O O . MET A 1 103 ? -7.884 7.272 0.219 1.00 96.25 103 MET A O 1
ATOM 833 N N . GLU A 1 104 ? -8.463 6.653 -1.869 1.00 96.44 104 GLU A N 1
ATOM 834 C CA . GLU A 1 104 ? -9.875 7.034 -1.739 1.00 96.44 104 GLU A CA 1
ATOM 835 C C . GLU A 1 104 ? -10.576 6.201 -0.657 1.00 96.44 104 GLU A C 1
ATOM 837 O O . GLU A 1 104 ? -11.166 6.744 0.274 1.00 96.44 104 GLU A O 1
ATOM 842 N N . LEU A 1 105 ? -10.423 4.874 -0.705 1.00 96.06 105 LEU A N 1
ATOM 843 C CA . LEU A 1 105 ? -11.034 3.965 0.268 1.00 96.06 105 LEU A CA 1
ATOM 844 C C . LEU A 1 105 ? -10.561 4.232 1.706 1.00 96.06 105 LEU A C 1
ATOM 846 O O . LEU A 1 105 ? -11.339 4.139 2.656 1.00 96.06 105 LEU A O 1
ATOM 850 N N . ILE A 1 106 ? -9.280 4.561 1.886 1.00 94.50 106 ILE A N 1
ATOM 851 C CA . ILE A 1 106 ? -8.719 4.949 3.185 1.00 94.50 106 ILE A CA 1
ATOM 852 C C . ILE A 1 106 ? -9.382 6.229 3.696 1.00 94.50 106 ILE A C 1
ATOM 854 O O . ILE A 1 106 ? -9.720 6.308 4.881 1.00 94.50 106 ILE A O 1
ATOM 858 N N . ASN A 1 107 ? -9.558 7.216 2.818 1.00 92.38 107 ASN A N 1
ATOM 859 C CA . ASN A 1 107 ? -10.179 8.489 3.156 1.00 92.38 107 ASN A CA 1
ATOM 860 C C . ASN A 1 107 ? -11.659 8.333 3.546 1.00 92.38 107 ASN A C 1
ATOM 862 O O . ASN A 1 107 ? -12.133 9.067 4.403 1.00 92.38 107 ASN A O 1
ATOM 866 N N . GLU A 1 108 ? -12.377 7.370 2.962 1.00 92.62 108 GLU A N 1
ATOM 867 C CA . GLU A 1 108 ? -13.792 7.127 3.272 1.00 92.62 108 GLU A CA 1
ATOM 868 C C . GLU A 1 108 ? -14.025 6.237 4.507 1.00 92.62 108 GLU A C 1
ATOM 870 O O . GLU A 1 108 ? -14.984 6.454 5.251 1.00 92.62 108 GLU A O 1
ATOM 875 N N . GLU A 1 109 ? -13.195 5.208 4.728 1.00 92.06 109 GLU A N 1
ATOM 876 C CA . GLU A 1 109 ? -13.486 4.159 5.723 1.00 92.06 109 GLU A CA 1
ATOM 877 C C . GLU A 1 109 ? -12.574 4.160 6.959 1.00 92.06 109 GLU A C 1
ATOM 879 O O . GLU A 1 109 ? -12.900 3.510 7.961 1.00 92.06 109 GLU A O 1
ATOM 884 N N . ILE A 1 110 ? -11.425 4.842 6.917 1.00 88.00 110 ILE A N 1
ATOM 885 C CA . ILE A 1 110 ? -10.430 4.799 8.002 1.00 88.00 110 ILE A CA 1
ATOM 886 C C . ILE A 1 110 ? -10.243 6.157 8.683 1.00 88.00 110 ILE A C 1
ATOM 888 O O . ILE A 1 110 ? -10.181 6.192 9.923 1.00 88.00 110 ILE A O 1
ATOM 892 N N . LEU A 1 111 ? -10.097 7.227 7.897 1.00 84.62 111 LEU A N 1
ATOM 893 C CA . LEU A 1 111 ? -9.832 8.588 8.382 1.00 84.62 111 LEU A CA 1
ATO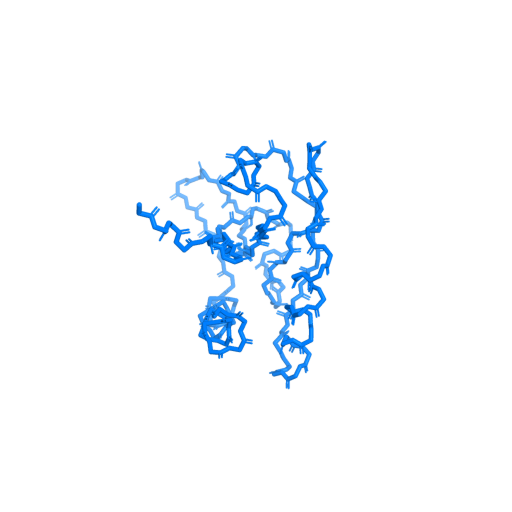M 894 C C . LEU A 1 111 ? -11.125 9.335 8.737 1.00 84.62 111 LEU A C 1
ATOM 896 O O . LEU A 1 111 ? -11.102 10.026 9.788 1.00 84.62 111 LEU A O 1
#

Sequence (111 aa):
MNTKKIKSIINIESSESDQWDIEGILIRVSDTFTAVNLSLLEKLKKLCNKYSLPYHLYFGSGSTDITELQYENSITIALPADKIHSYESNVLSKNMYYMLIFMELINEEIL

Foldseek 3Di:
DPDPPPQAAEAEEADADPCQQPFAKEWEQEEPQAGAQVVVVVVLVVLCVVVVGDYDYDYDDDDPDVCSVVVNHYIYIHQYWNDDPDPDIDGHVNHVVSVVVSVVSCVVPPD

pLDDT: mean 85.39, std 15.12, range [38.56, 97.88]